Protein AF-A0A7W7Z3A1-F1 (afdb_monomer_lite)

Structure (mmCIF, N/CA/C/O backbone):
data_AF-A0A7W7Z3A1-F1
#
_entry.id   AF-A0A7W7Z3A1-F1
#
loop_
_atom_site.group_PDB
_atom_site.id
_atom_site.type_symbol
_atom_site.label_atom_id
_atom_site.label_alt_id
_atom_site.label_comp_id
_atom_site.label_asym_id
_atom_site.label_entity_id
_atom_site.label_seq_id
_atom_site.pdbx_PDB_ins_code
_atom_site.Cartn_x
_atom_site.Cartn_y
_atom_site.Cartn_z
_atom_site.occupancy
_atom_site.B_iso_or_equiv
_atom_site.auth_seq_id
_atom_site.auth_comp_id
_atom_site.auth_asym_id
_atom_site.auth_atom_id
_atom_site.pdbx_PDB_model_num
ATOM 1 N N . MET A 1 1 ? 2.548 34.297 -10.617 1.00 42.75 1 MET A N 1
ATOM 2 C CA . MET A 1 1 ? 2.038 32.999 -11.107 1.00 42.75 1 MET A CA 1
ATOM 3 C C . MET A 1 1 ? 1.621 32.222 -9.867 1.00 42.75 1 MET A C 1
ATOM 5 O O . MET A 1 1 ? 2.482 31.971 -9.038 1.00 42.75 1 MET A O 1
ATOM 9 N N . ALA A 1 2 ? 0.324 31.999 -9.645 1.00 47.41 2 ALA A N 1
ATOM 10 C CA . ALA A 1 2 ? -0.170 31.321 -8.446 1.00 47.41 2 ALA A CA 1
ATOM 11 C C . ALA A 1 2 ? -0.205 29.809 -8.706 1.00 47.41 2 ALA A C 1
ATOM 13 O O . ALA A 1 2 ? -1.058 29.341 -9.457 1.00 47.41 2 ALA A O 1
ATOM 14 N N . SER A 1 3 ? 0.734 29.063 -8.125 1.00 53.00 3 SER A N 1
ATOM 15 C CA . SER A 1 3 ? 0.703 27.598 -8.142 1.00 53.00 3 SER A CA 1
ATOM 16 C C . SER A 1 3 ? -0.255 27.121 -7.060 1.00 53.00 3 SER A C 1
ATOM 18 O O . SER A 1 3 ? 0.124 26.943 -5.906 1.00 53.00 3 SER A O 1
ATOM 20 N N . ILE A 1 4 ? -1.519 26.970 -7.438 1.00 64.38 4 ILE A N 1
ATOM 21 C CA . ILE A 1 4 ? -2.515 26.267 -6.637 1.00 64.38 4 ILE A CA 1
ATOM 22 C C . ILE A 1 4 ? -2.400 24.762 -6.889 1.00 64.38 4 ILE A C 1
ATOM 24 O O . ILE A 1 4 ? -3.258 24.172 -7.524 1.00 64.38 4 ILE A O 1
ATOM 28 N N . ASP A 1 5 ? -1.372 24.103 -6.351 1.00 50.16 5 ASP A N 1
ATOM 29 C CA . ASP A 1 5 ? -1.415 22.636 -6.206 1.00 50.16 5 ASP A CA 1
ATOM 30 C C . ASP A 1 5 ? -2.222 22.282 -4.942 1.00 50.16 5 ASP A C 1
ATOM 32 O O . ASP A 1 5 ? -1.748 21.746 -3.943 1.00 50.16 5 ASP A O 1
ATOM 36 N N . GLY A 1 6 ? -3.482 22.723 -4.968 1.00 54.88 6 GLY A N 1
ATOM 37 C CA . GLY A 1 6 ? -4.523 22.371 -4.019 1.00 54.88 6 GLY A CA 1
ATOM 38 C C . GLY A 1 6 ? -5.107 21.025 -4.414 1.00 54.88 6 GLY A C 1
ATOM 39 O O . GLY A 1 6 ? -6.154 20.952 -5.049 1.00 54.88 6 GLY A O 1
ATOM 40 N N . GLY A 1 7 ? -4.415 19.961 -4.036 1.00 48.75 7 GLY A N 1
ATOM 41 C CA . GLY A 1 7 ? -4.896 18.599 -4.164 1.00 48.75 7 GLY A CA 1
ATOM 42 C C . GLY A 1 7 ? -3.916 17.693 -3.457 1.00 48.75 7 GLY A C 1
ATOM 43 O O . GLY A 1 7 ? -2.874 17.377 -4.016 1.00 48.75 7 GLY A O 1
ATOM 44 N N . GLY A 1 8 ? -4.232 17.294 -2.222 1.00 46.16 8 GLY A N 1
ATOM 45 C CA . GLY A 1 8 ? -3.528 16.225 -1.520 1.00 46.16 8 GLY A CA 1
ATOM 46 C C . GLY A 1 8 ? -3.676 14.926 -2.304 1.00 46.16 8 GLY A C 1
ATOM 47 O O . GLY A 1 8 ? -4.507 14.081 -1.981 1.00 46.16 8 GLY A O 1
ATOM 48 N N . SER A 1 9 ? -2.916 14.801 -3.387 1.00 47.38 9 SER A N 1
ATOM 49 C CA . SER A 1 9 ? -2.744 13.570 -4.122 1.00 47.38 9 SER A CA 1
ATOM 50 C C . SER A 1 9 ? -1.968 12.674 -3.178 1.00 47.38 9 SER A C 1
ATOM 52 O O . SER A 1 9 ? -0.755 12.818 -3.025 1.00 47.38 9 SER A O 1
ATOM 54 N N . LEU A 1 10 ? -2.695 11.809 -2.468 1.00 60.06 10 LEU A N 1
ATOM 55 C CA . LEU A 1 10 ? -2.150 10.652 -1.768 1.00 60.06 10 LEU A CA 1
ATOM 56 C C . LEU A 1 10 ? -1.540 9.739 -2.837 1.00 60.06 10 LEU A C 1
ATOM 58 O O . LEU A 1 10 ? -2.121 8.716 -3.204 1.00 60.06 10 LEU A O 1
ATOM 62 N N . ALA A 1 11 ? -0.420 10.173 -3.417 1.00 70.81 11 ALA A N 1
ATOM 63 C CA . ALA A 1 11 ? 0.366 9.365 -4.315 1.00 70.81 11 ALA A CA 1
ATOM 64 C C . ALA A 1 11 ? 0.671 8.077 -3.549 1.00 70.81 11 ALA A C 1
ATOM 66 O O . ALA A 1 11 ? 1.100 8.147 -2.392 1.00 70.81 11 ALA A O 1
ATOM 67 N N . PRO A 1 12 ? 0.362 6.909 -4.127 1.00 75.69 12 PRO A N 1
ATOM 68 C CA . PRO A 1 12 ? 0.573 5.668 -3.419 1.00 75.69 12 PRO A CA 1
ATOM 69 C C . PRO A 1 12 ? 2.063 5.534 -3.075 1.00 75.69 12 PRO A C 1
ATOM 71 O O . PRO A 1 12 ? 2.913 5.938 -3.877 1.00 75.69 12 PRO A O 1
ATOM 74 N N . PRO A 1 13 ? 2.385 4.982 -1.896 1.00 87.00 13 PRO A N 1
ATOM 75 C CA . PRO A 1 13 ? 3.766 4.821 -1.469 1.00 87.00 13 PRO A CA 1
ATOM 76 C C . PRO A 1 13 ? 4.554 3.955 -2.459 1.00 87.00 13 PRO A C 1
ATOM 78 O O . PRO A 1 13 ? 3.996 3.138 -3.202 1.00 87.00 13 PRO A O 1
ATOM 81 N N . SER A 1 14 ? 5.873 4.127 -2.475 1.00 91.31 14 SER A N 1
ATOM 82 C CA . SER A 1 14 ? 6.776 3.215 -3.173 1.00 91.31 14 SER A CA 1
ATOM 83 C C . SER A 1 14 ? 7.058 1.982 -2.314 1.00 91.31 14 SER A C 1
ATOM 85 O O . SER A 1 14 ? 7.089 2.035 -1.086 1.00 91.31 14 SER A O 1
ATOM 87 N N . CYS A 1 15 ? 7.257 0.838 -2.965 1.00 92.50 15 CYS A N 1
ATOM 88 C CA . CYS A 1 15 ? 7.587 -0.403 -2.279 1.00 92.50 15 CYS A CA 1
ATOM 89 C C . CYS A 1 15 ? 9.026 -0.364 -1.755 1.00 92.50 15 CYS A C 1
ATOM 91 O O . CYS A 1 15 ? 9.952 -0.204 -2.544 1.00 92.50 15 CYS A O 1
ATOM 93 N N . GLU A 1 16 ? 9.239 -0.614 -0.465 1.00 89.69 16 GLU A N 1
ATOM 94 C CA . GLU A 1 16 ? 10.581 -0.611 0.137 1.00 89.69 16 GLU A CA 1
ATOM 95 C C . GLU A 1 16 ? 11.531 -1.653 -0.492 1.00 89.69 16 GLU A C 1
ATOM 97 O O . GLU A 1 16 ? 12.730 -1.421 -0.603 1.00 89.69 16 GLU A O 1
ATOM 102 N N . SER A 1 17 ? 11.008 -2.789 -0.974 1.00 90.56 17 SER A N 1
ATOM 103 C CA . SER A 1 17 ? 11.844 -3.872 -1.516 1.00 90.56 17 SER A CA 1
ATOM 104 C C . SER A 1 17 ? 12.3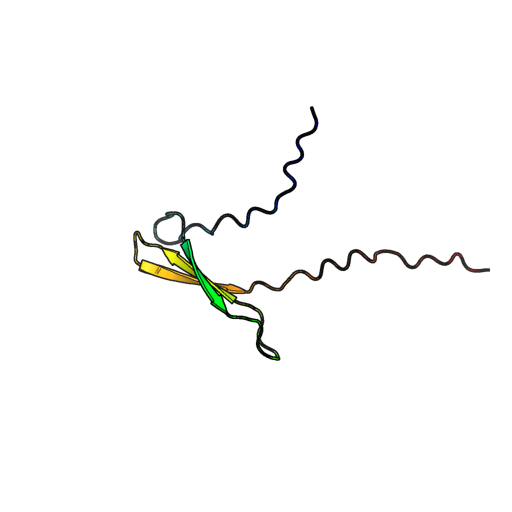29 -3.651 -2.949 1.00 90.56 17 SER A C 1
ATOM 106 O O . SER A 1 17 ? 13.416 -4.097 -3.301 1.00 90.56 17 SER A O 1
ATOM 108 N N . CYS A 1 18 ? 11.514 -3.040 -3.810 1.00 93.12 18 CYS A N 1
ATOM 109 C CA . CYS A 1 18 ? 11.823 -2.912 -5.244 1.00 93.12 18 CYS A CA 1
ATOM 110 C C . CYS A 1 18 ? 11.706 -1.481 -5.776 1.00 93.12 18 CYS A C 1
ATOM 112 O O . CYS A 1 18 ? 11.916 -1.247 -6.964 1.00 93.12 18 CYS A O 1
ATOM 114 N N . ASN A 1 19 ? 11.342 -0.534 -4.912 1.00 90.88 19 ASN A N 1
ATOM 115 C CA . ASN A 1 19 ? 11.107 0.873 -5.218 1.00 90.88 19 ASN A CA 1
ATOM 116 C C . ASN A 1 19 ? 10.066 1.135 -6.326 1.00 90.88 19 ASN A C 1
ATOM 118 O O . ASN A 1 19 ? 9.983 2.236 -6.864 1.00 90.88 19 ASN A O 1
ATOM 122 N N . ALA A 1 20 ? 9.254 0.132 -6.677 1.00 91.44 20 ALA A N 1
ATOM 123 C CA . ALA A 1 20 ? 8.164 0.291 -7.630 1.00 91.44 20 ALA A CA 1
ATOM 124 C C . ALA A 1 20 ? 6.958 0.978 -6.976 1.00 91.44 20 ALA A C 1
ATOM 126 O O . ALA A 1 20 ? 6.706 0.806 -5.780 1.00 91.44 20 ALA A O 1
ATOM 127 N N . ALA A 1 21 ? 6.188 1.719 -7.776 1.00 90.00 21 ALA A N 1
ATOM 128 C CA . ALA A 1 21 ? 4.950 2.346 -7.324 1.00 90.00 21 ALA A CA 1
ATOM 129 C C . ALA A 1 21 ? 3.948 1.278 -6.858 1.00 90.00 21 ALA A C 1
ATOM 131 O O . ALA A 1 21 ? 3.672 0.314 -7.580 1.00 90.00 21 ALA A O 1
ATOM 132 N N . MET A 1 22 ? 3.410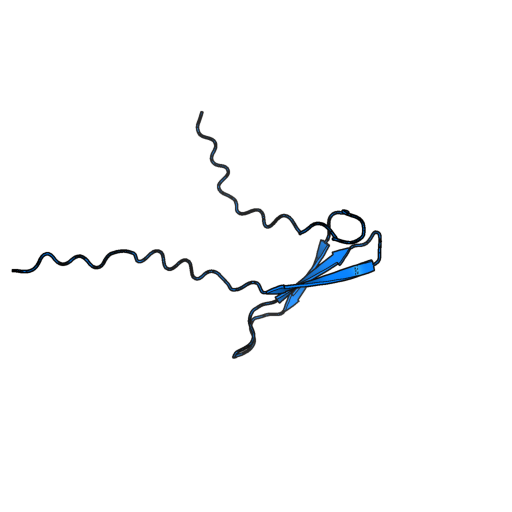 1.432 -5.648 1.00 92.31 22 MET A N 1
ATOM 133 C CA . MET A 1 22 ? 2.383 0.524 -5.144 1.00 92.31 22 MET A CA 1
ATOM 134 C C . MET A 1 22 ? 1.001 0.950 -5.636 1.00 92.31 22 MET A C 1
ATOM 136 O O . MET A 1 22 ? 0.778 2.080 -6.056 1.00 92.31 22 MET A O 1
ATOM 140 N N . THR A 1 23 ? 0.048 0.024 -5.614 1.00 91.94 23 THR A N 1
ATOM 141 C CA . THR A 1 23 ? -1.348 0.298 -5.970 1.00 91.94 23 THR A CA 1
ATOM 142 C C . THR A 1 23 ? -2.234 0.015 -4.772 1.00 91.94 2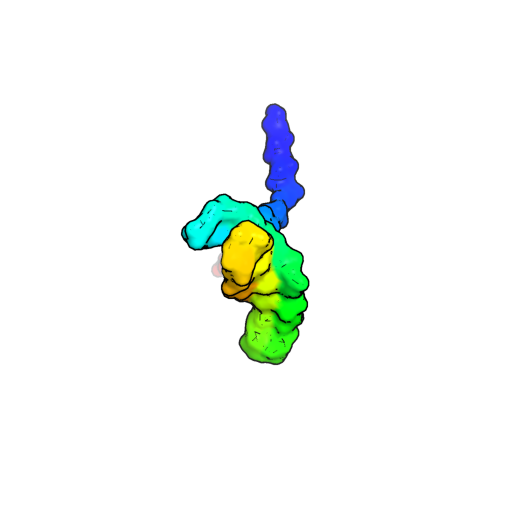3 THR A C 1
ATOM 144 O O . THR A 1 23 ? -2.091 -1.020 -4.121 1.00 91.94 23 THR A O 1
ATOM 147 N N . LEU A 1 24 ? -3.162 0.924 -4.478 1.00 90.75 24 LEU A N 1
ATOM 148 C CA . LEU A 1 24 ? -4.163 0.714 -3.439 1.00 90.75 24 LEU A CA 1
ATOM 149 C C . LEU A 1 24 ? -5.146 -0.371 -3.891 1.00 90.75 24 LEU A C 1
ATOM 151 O O . LEU A 1 24 ? -5.890 -0.172 -4.848 1.00 90.75 24 LEU A O 1
ATOM 155 N N . ILE A 1 25 ? -5.160 -1.500 -3.189 1.00 93.50 25 ILE A N 1
ATOM 156 C CA . ILE A 1 25 ? -6.032 -2.639 -3.506 1.00 93.50 25 ILE A CA 1
ATOM 157 C C . ILE A 1 25 ? -7.272 -2.703 -2.616 1.00 93.50 25 ILE A C 1
ATOM 159 O O . ILE A 1 25 ? -8.246 -3.362 -2.968 1.00 93.50 25 ILE A O 1
ATOM 163 N N . GLY A 1 26 ? -7.259 -2.024 -1.468 1.00 90.19 26 GLY A N 1
ATOM 164 C CA . GLY A 1 26 ? -8.375 -2.075 -0.535 1.00 90.19 26 GLY A CA 1
ATOM 165 C C . GLY A 1 26 ? -8.357 -0.949 0.484 1.00 90.19 26 GLY A C 1
ATOM 166 O O . GLY A 1 26 ? -7.305 -0.436 0.861 1.00 90.19 26 GLY A O 1
ATOM 167 N N . ARG A 1 27 ? -9.553 -0.575 0.940 1.00 90.12 27 ARG A N 1
ATOM 168 C CA . ARG A 1 27 ? -9.759 0.366 2.041 1.00 90.12 27 ARG A CA 1
ATOM 169 C C . ARG A 1 27 ? -10.603 -0.329 3.093 1.00 90.12 27 ARG A C 1
ATOM 171 O O . ARG A 1 27 ? -11.747 -0.691 2.824 1.00 90.12 27 ARG A O 1
ATOM 178 N N . LEU A 1 28 ? -10.034 -0.538 4.269 1.00 88.88 28 LEU A N 1
ATOM 179 C CA . LEU A 1 28 ? -10.766 -1.036 5.417 1.00 88.88 28 LEU A CA 1
ATOM 180 C C . LEU A 1 28 ? -11.401 0.166 6.121 1.00 88.88 28 LEU A C 1
ATOM 182 O O . LEU A 1 28 ? -10.680 1.094 6.508 1.00 88.88 28 LEU A O 1
ATOM 186 N N . PRO A 1 29 ? -12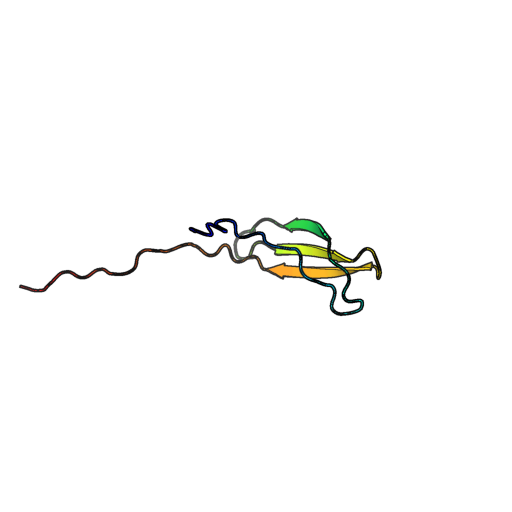.736 0.177 6.277 1.00 84.06 29 PRO A N 1
ATOM 187 C CA . PRO A 1 29 ? -13.411 1.247 6.989 1.00 84.06 29 PRO A CA 1
ATOM 188 C C . PRO A 1 29 ? -12.962 1.275 8.451 1.00 84.06 29 PRO A C 1
ATOM 190 O O . PRO A 1 29 ? -12.497 0.277 9.001 1.00 84.06 29 PRO A O 1
ATOM 193 N N . ARG A 1 30 ? -13.134 2.428 9.094 1.00 85.31 30 ARG A N 1
ATOM 194 C CA . ARG A 1 30 ? -12.941 2.565 10.537 1.00 85.31 30 ARG A CA 1
ATOM 195 C C . ARG A 1 30 ? -14.023 1.755 11.258 1.00 85.31 30 ARG A C 1
ATOM 197 O O . ARG A 1 30 ? -15.207 2.020 11.062 1.00 85.31 30 ARG A O 1
ATOM 204 N N . ILE A 1 31 ? -13.638 0.788 12.091 1.00 83.69 31 ILE A N 1
ATOM 205 C CA . ILE A 1 31 ? -14.587 -0.066 12.824 1.00 83.69 31 ILE A CA 1
ATOM 206 C C . ILE A 1 31 ? -14.393 0.159 14.321 1.00 83.69 31 ILE A C 1
ATOM 208 O O . ILE A 1 31 ? -13.422 -0.318 14.911 1.00 83.69 31 ILE A O 1
ATOM 212 N N . LEU A 1 32 ? -15.343 0.859 14.943 1.00 82.31 32 LEU A N 1
ATOM 213 C CA . LEU A 1 32 ? -15.399 1.108 16.386 1.00 82.31 32 LEU A CA 1
ATOM 214 C C . LEU A 1 32 ? -14.146 1.840 16.928 1.00 82.31 32 LEU A C 1
ATOM 216 O O . LEU A 1 32 ? -14.059 3.062 16.815 1.00 82.31 32 LEU A O 1
ATOM 220 N N . LEU A 1 33 ? -13.180 1.105 17.496 1.00 83.50 33 LEU A N 1
ATOM 221 C CA . LEU A 1 33 ? -11.898 1.622 18.000 1.00 83.50 33 LEU A CA 1
ATOM 222 C C . LEU A 1 33 ? -10.740 1.464 16.994 1.00 83.50 33 LEU A C 1
ATOM 224 O O . LEU A 1 33 ? -9.642 1.946 17.254 1.00 83.50 33 LEU A O 1
ATOM 228 N N . ARG A 1 34 ? -10.946 0.784 15.860 1.00 82.44 34 ARG A N 1
ATOM 229 C CA . ARG A 1 34 ? -9.894 0.540 14.860 1.00 82.44 34 ARG A CA 1
ATOM 230 C C . ARG A 1 34 ? -9.858 1.663 13.824 1.00 82.44 34 ARG A C 1
ATOM 232 O O . ARG A 1 34 ? -10.926 1.961 13.288 1.00 82.44 34 ARG A O 1
ATOM 239 N N . PRO A 1 35 ? -8.688 2.262 13.519 1.00 82.69 35 PRO A N 1
ATOM 240 C CA . PRO A 1 35 ? -8.564 3.274 12.472 1.00 82.69 35 PRO A CA 1
ATOM 241 C C . PRO A 1 35 ? -8.908 2.694 11.096 1.00 82.69 35 PRO A C 1
ATOM 243 O O . PRO A 1 35 ? -8.888 1.480 10.891 1.00 82.69 35 PRO A O 1
ATOM 246 N N . SER A 1 36 ? -9.234 3.572 10.152 1.00 85.94 36 SER A N 1
ATOM 247 C CA . SER A 1 36 ? -9.302 3.212 8.736 1.00 85.94 36 SER A CA 1
ATOM 248 C C . SER A 1 36 ? -7.916 2.810 8.243 1.00 85.94 36 SER A C 1
ATOM 250 O O . SER A 1 36 ? -6.932 3.477 8.554 1.00 85.94 36 SER A O 1
ATOM 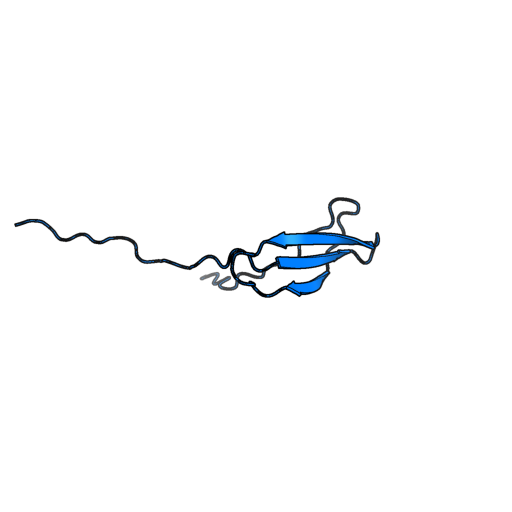252 N N . VAL A 1 37 ? -7.839 1.731 7.470 1.00 89.62 37 VAL A N 1
ATOM 253 C CA . VAL A 1 37 ? -6.568 1.193 6.970 1.00 89.62 37 VAL A CA 1
ATOM 254 C C . VAL A 1 37 ? -6.619 1.089 5.455 1.00 89.62 37 VAL A C 1
ATOM 256 O O . VAL A 1 37 ? -7.564 0.547 4.886 1.00 89.62 37 VAL A O 1
ATOM 259 N N . HIS A 1 38 ? -5.590 1.594 4.791 1.00 90.94 38 HIS A N 1
ATOM 260 C CA . HIS A 1 38 ? -5.388 1.458 3.358 1.00 90.94 38 HIS A CA 1
ATOM 261 C C . HIS A 1 38 ? -4.403 0.328 3.083 1.00 90.94 38 HIS A C 1
ATOM 263 O O . HIS A 1 38 ? -3.335 0.270 3.684 1.00 90.94 38 HIS A O 1
ATOM 269 N N . VAL A 1 39 ? -4.768 -0.581 2.182 1.00 92.00 39 VAL A N 1
ATOM 270 C CA . VAL A 1 39 ? -3.941 -1.734 1.818 1.00 92.00 39 VAL A CA 1
ATOM 271 C C . VAL A 1 39 ? -3.373 -1.508 0.430 1.00 92.00 39 VAL A C 1
ATOM 273 O O . VAL A 1 39 ? -4.124 -1.393 -0.543 1.00 92.00 39 VAL A O 1
ATOM 276 N N . PHE A 1 40 ? -2.050 -1.478 0.334 1.00 92.69 40 PHE A N 1
ATOM 277 C CA . PHE A 1 40 ? -1.319 -1.280 -0.907 1.00 92.69 40 PHE A CA 1
ATOM 278 C C . PHE A 1 40 ? -0.578 -2.556 -1.285 1.00 92.69 40 PHE A C 1
ATOM 280 O O . PHE A 1 40 ? 0.026 -3.204 -0.435 1.00 92.69 40 PHE A O 1
ATOM 287 N N . ARG A 1 41 ? -0.590 -2.902 -2.572 1.00 93.81 41 ARG A N 1
ATOM 288 C CA . ARG A 1 41 ? 0.161 -4.034 -3.122 1.00 93.81 41 ARG A CA 1
ATOM 289 C C . ARG A 1 41 ? 1.124 -3.553 -4.192 1.00 93.81 41 ARG A C 1
ATOM 291 O O . ARG A 1 41 ? 0.763 -2.753 -5.055 1.00 93.81 41 ARG A O 1
ATOM 298 N N . CYS A 1 42 ? 2.342 -4.069 -4.147 1.00 95.06 42 CYS A N 1
ATOM 299 C CA . CYS A 1 42 ? 3.300 -3.949 -5.227 1.00 95.06 42 CYS A CA 1
ATOM 300 C C . CYS A 1 42 ? 3.097 -5.099 -6.216 1.00 95.06 42 CYS A C 1
ATOM 302 O O . CYS A 1 42 ? 3.214 -6.259 -5.840 1.00 95.06 42 CYS A O 1
ATOM 304 N N . PHE A 1 43 ? 2.838 -4.795 -7.486 1.00 93.00 43 PHE A N 1
ATOM 305 C CA . PHE A 1 43 ? 2.695 -5.826 -8.522 1.00 93.00 43 PHE A CA 1
ATOM 306 C C . PHE A 1 43 ? 4.034 -6.346 -9.067 1.00 93.00 43 PHE A C 1
ATOM 308 O O . PHE A 1 43 ? 4.048 -7.367 -9.746 1.00 93.00 43 PHE A O 1
ATOM 315 N N . SER A 1 44 ? 5.154 -5.682 -8.760 1.00 93.75 44 SER A N 1
ATOM 316 C CA . SER A 1 44 ? 6.488 -6.113 -9.206 1.00 93.75 44 SER A CA 1
ATOM 317 C C . SER A 1 44 ? 7.086 -7.214 -8.329 1.00 93.75 44 SER A C 1
ATOM 319 O O . SER A 1 44 ? 7.772 -8.092 -8.840 1.00 93.75 44 SER A O 1
ATOM 321 N N . CYS A 1 45 ? 6.852 -7.167 -7.014 1.00 94.62 45 CYS A N 1
ATOM 322 C CA . CYS A 1 45 ? 7.411 -8.124 -6.048 1.00 94.62 45 CYS A CA 1
ATOM 323 C C . CYS A 1 45 ? 6.359 -8.794 -5.149 1.00 94.62 45 CYS A C 1
ATOM 325 O O . CYS A 1 45 ? 6.720 -9.506 -4.218 1.00 94.62 45 CYS A O 1
ATOM 327 N N . ASP A 1 46 ? 5.073 -8.543 -5.400 1.00 93.12 46 ASP A N 1
ATOM 328 C CA . ASP A 1 46 ? 3.927 -9.032 -4.620 1.00 93.12 46 ASP A CA 1
ATOM 329 C C . ASP A 1 46 ? 3.871 -8.585 -3.148 1.00 93.12 46 ASP A C 1
ATOM 331 O O . ASP A 1 46 ? 3.050 -9.071 -2.375 1.00 93.12 46 ASP A O 1
ATOM 335 N N . ASN A 1 47 ? 4.707 -7.625 -2.743 1.00 93.19 47 ASN A N 1
ATOM 336 C CA . ASN A 1 47 ? 4.741 -7.148 -1.364 1.00 93.19 47 ASN A CA 1
ATOM 337 C C . ASN A 1 47 ? 3.489 -6.310 -1.034 1.00 93.19 47 ASN A C 1
ATOM 339 O O . ASN A 1 47 ? 3.073 -5.458 -1.827 1.00 93.19 47 ASN A O 1
ATOM 343 N N . VAL A 1 48 ? 2.889 -6.553 0.133 1.00 92.19 48 VAL A N 1
ATOM 344 C CA . VAL A 1 48 ? 1.666 -5.891 0.603 1.00 92.19 48 VAL A CA 1
ATOM 345 C C . VAL A 1 48 ? 1.968 -5.124 1.882 1.00 92.19 48 VAL A C 1
ATOM 347 O O . VAL A 1 48 ? 2.474 -5.698 2.843 1.00 92.19 48 VAL A O 1
ATOM 350 N N . ILE A 1 49 ? 1.594 -3.845 1.912 1.00 91.69 49 ILE A N 1
ATOM 351 C CA . ILE A 1 49 ? 1.691 -2.997 3.102 1.00 91.69 49 ILE A CA 1
ATOM 352 C C . ILE A 1 49 ? 0.317 -2.449 3.483 1.00 91.69 49 ILE A C 1
ATOM 354 O O . ILE A 1 49 ? -0.569 -2.282 2.640 1.00 91.69 49 ILE A O 1
ATOM 358 N N . SER A 1 50 ? 0.150 -2.148 4.766 1.00 90.12 50 SER A N 1
ATOM 359 C CA . SER A 1 50 ? -1.052 -1.527 5.313 1.00 90.12 50 SER A CA 1
ATOM 360 C C . SER A 1 50 ? -0.689 -0.230 6.021 1.00 90.12 50 SER A C 1
ATOM 362 O O . SER A 1 50 ? 0.110 -0.256 6.955 1.00 90.12 50 SER A O 1
ATOM 364 N N . GLU A 1 51 ? -1.295 0.876 5.605 1.00 87.94 51 GLU A N 1
ATOM 365 C CA . GLU A 1 51 ? -1.098 2.186 6.220 1.00 87.94 51 GLU A CA 1
ATOM 366 C C . GLU A 1 51 ? -2.367 2.611 6.960 1.00 87.94 51 GLU A C 1
ATOM 368 O O . GLU A 1 51 ? -3.474 2.552 6.413 1.00 87.94 51 GLU A O 1
ATOM 373 N N . GLU A 1 52 ? -2.221 3.026 8.217 1.00 87.12 52 GLU A N 1
ATOM 374 C CA . GLU A 1 52 ? -3.326 3.608 8.967 1.00 87.12 52 GLU A CA 1
ATOM 375 C C . GLU A 1 52 ? -3.616 5.017 8.453 1.00 87.12 52 GLU A C 1
ATOM 377 O O . GLU A 1 52 ? -2.823 5.946 8.581 1.00 87.12 52 GLU A O 1
ATOM 382 N N . HIS A 1 53 ? -4.799 5.195 7.879 1.00 70.62 53 HIS A N 1
ATOM 383 C CA . HIS A 1 53 ? -5.299 6.517 7.573 1.00 70.62 53 HIS A CA 1
ATOM 384 C C . HIS A 1 53 ? -6.088 6.978 8.785 1.00 70.62 53 HIS A C 1
ATOM 386 O O . HIS A 1 53 ? -7.305 6.775 8.877 1.00 70.62 53 HIS A O 1
ATOM 392 N N . ARG A 1 54 ? -5.397 7.585 9.753 1.00 59.66 54 ARG A N 1
ATOM 393 C CA . ARG A 1 54 ? -6.088 8.465 10.688 1.00 59.66 54 ARG A CA 1
ATOM 394 C C . ARG A 1 54 ? -6.650 9.567 9.806 1.00 59.66 54 ARG A C 1
ATOM 396 O O . ARG A 1 54 ? -5.878 10.329 9.237 1.00 59.66 54 ARG A O 1
ATOM 403 N N . ALA A 1 55 ? -7.970 9.593 9.616 1.00 55.97 55 ALA A N 1
ATOM 404 C CA . ALA A 1 55 ? -8.606 10.782 9.083 1.00 55.97 55 ALA A CA 1
ATOM 405 C C . ALA A 1 55 ? -8.098 11.913 9.973 1.00 55.97 55 ALA A C 1
ATOM 407 O O . ALA A 1 55 ? -8.410 11.937 11.166 1.00 55.97 55 ALA A O 1
ATOM 408 N N . SER A 1 56 ? -7.198 12.742 9.444 1.00 47.94 56 SER A N 1
ATOM 409 C CA . SER A 1 56 ? -6.885 14.010 10.066 1.00 47.94 56 SER A CA 1
ATOM 410 C C . SER A 1 56 ? -8.225 14.706 10.120 1.00 47.94 56 SER A C 1
ATOM 412 O O . SER A 1 56 ? -8.735 15.160 9.098 1.00 47.94 56 SER A O 1
ATOM 414 N N . GLU A 1 57 ? -8.851 14.686 11.292 1.00 46.88 57 GLU A N 1
ATOM 415 C CA . GLU A 1 57 ? -9.841 15.683 11.616 1.00 46.88 57 GLU A CA 1
ATOM 416 C C . GLU A 1 57 ? -9.103 16.992 11.398 1.00 46.88 57 GLU A C 1
ATOM 418 O O . GLU A 1 57 ? -8.190 17.347 12.145 1.00 46.88 57 GLU A O 1
ATOM 423 N N . SER A 1 58 ? -9.416 17.644 10.283 1.00 44.06 58 SER A N 1
ATOM 424 C CA . SER A 1 58 ? -9.104 19.037 10.044 1.00 44.06 58 SER A CA 1
ATOM 425 C C . SER A 1 58 ? -9.868 19.849 11.089 1.00 44.06 58 SER A C 1
ATOM 427 O O . SER A 1 58 ? -10.805 20.567 10.766 1.00 44.06 58 SER A O 1
ATOM 429 N N . SER A 1 59 ? -9.487 19.722 12.358 1.00 44.41 59 SER A N 1
ATOM 430 C CA . SER A 1 59 ? -9.799 20.669 13.413 1.00 44.41 59 SER A CA 1
ATOM 431 C C . SER A 1 59 ? -8.864 21.855 13.211 1.00 44.41 59 SER A C 1
ATOM 433 O O . SER A 1 59 ? -7.915 22.077 13.957 1.00 44.41 59 SER A O 1
ATOM 435 N N . GLN A 1 60 ? -9.112 22.598 12.134 1.00 52.28 60 GLN A N 1
ATOM 436 C CA . GLN A 1 60 ? -8.834 24.023 12.105 1.00 52.28 60 GLN A CA 1
ATOM 437 C C . GLN A 1 60 ? -9.922 24.696 12.949 1.00 52.28 60 GLN A C 1
ATOM 439 O O . GLN A 1 60 ? -10.881 25.238 12.420 1.00 52.28 60 GLN A O 1
ATOM 444 N N . ASP A 1 61 ? -9.784 24.611 14.268 1.00 48.25 61 ASP A N 1
ATOM 445 C CA . ASP A 1 61 ? -10.400 25.552 15.202 1.00 48.25 61 ASP A CA 1
ATOM 446 C C . ASP A 1 61 ? -9.288 25.957 16.170 1.00 48.25 61 ASP A C 1
ATOM 448 O O . ASP A 1 61 ? -9.072 25.369 17.230 1.00 48.25 61 ASP A O 1
ATOM 452 N N . GLN A 1 62 ? -8.434 26.854 15.680 1.00 52.88 62 GLN A N 1
ATOM 453 C CA . GLN A 1 62 ? -7.410 27.502 16.477 1.00 52.88 62 GLN A CA 1
ATOM 454 C C . GLN A 1 62 ? -7.943 28.881 16.861 1.00 52.88 62 GLN A C 1
ATOM 456 O O . GLN A 1 62 ? -8.277 29.683 15.995 1.00 52.88 62 GLN A O 1
ATOM 461 N N . GLU A 1 63 ? -7.928 29.111 18.172 1.00 54.34 63 GLU A N 1
ATOM 462 C CA . GLU A 1 63 ? -7.997 30.395 18.869 1.00 54.34 63 GLU A CA 1
ATOM 463 C C . GLU A 1 63 ? -9.378 30.907 19.308 1.00 54.34 63 GLU A C 1
ATOM 465 O O . GLU A 1 63 ? -9.925 31.904 18.841 1.00 54.34 63 GLU A O 1
ATOM 470 N N . LEU A 1 64 ? -9.846 30.286 20.392 1.00 60.22 64 LEU A N 1
ATOM 471 C CA . LEU A 1 64 ? -10.502 30.991 21.488 1.00 60.22 64 LEU A CA 1
ATOM 472 C C . LEU A 1 64 ? -9.552 32.096 22.015 1.00 60.22 64 LEU A C 1
ATOM 474 O O . LEU A 1 64 ? -8.691 31.827 22.850 1.00 60.22 64 LEU A O 1
ATOM 478 N N . THR A 1 65 ? -9.698 33.343 21.559 1.00 57.34 65 THR A N 1
ATOM 479 C CA . THR A 1 65 ? -9.194 34.509 22.305 1.00 57.34 65 THR A CA 1
ATOM 480 C C . THR A 1 65 ? -10.353 35.445 22.618 1.00 57.34 65 THR A C 1
ATOM 482 O O . THR A 1 65 ? -10.827 36.226 21.795 1.00 57.34 65 THR A O 1
ATOM 485 N N . VAL A 1 66 ? -10.874 35.306 23.834 1.00 66.44 66 VAL A N 1
ATOM 486 C CA . VAL A 1 66 ? -11.689 36.341 24.466 1.00 66.44 66 VAL A CA 1
ATOM 487 C C . VAL A 1 66 ? -10.719 37.279 25.188 1.00 66.44 66 VAL A C 1
ATOM 489 O O . VAL A 1 66 ? -10.064 36.837 26.134 1.00 66.44 66 VAL A O 1
ATOM 492 N N . PRO A 1 67 ? -10.559 38.550 24.781 1.00 58.59 67 PRO A N 1
ATOM 493 C CA . PRO A 1 67 ? -9.846 39.502 25.616 1.00 58.59 67 PRO A CA 1
ATOM 494 C C . PRO A 1 67 ? -10.664 39.717 26.894 1.00 58.59 67 PRO A C 1
ATOM 496 O O . PRO A 1 67 ? -11.837 40.091 26.845 1.00 58.59 67 PRO A O 1
ATOM 499 N N . GLY A 1 68 ? -10.043 39.393 28.028 1.00 64.06 68 GLY A N 1
ATOM 500 C CA . GLY A 1 68 ? -10.596 39.607 29.358 1.00 64.06 68 GLY A CA 1
ATOM 501 C C . GLY A 1 68 ? -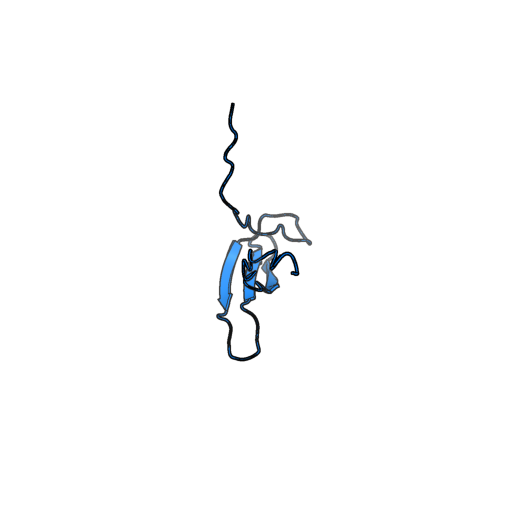10.909 41.080 29.615 1.00 64.06 68 GLY A C 1
ATOM 502 O O . GLY A 1 68 ? -10.225 41.971 29.111 1.00 64.06 68 GLY A O 1
ATOM 503 N N . VAL A 1 69 ? -11.981 41.271 30.381 1.00 61.75 69 VAL A N 1
ATOM 504 C CA . VAL A 1 69 ? -12.452 42.528 30.978 1.00 61.75 69 VAL A CA 1
ATOM 505 C C . VAL A 1 69 ? -11.409 43.179 31.885 1.00 61.75 69 VAL A C 1
ATOM 507 O O . VAL A 1 69 ? -10.672 42.428 32.566 1.00 61.75 69 VAL A O 1
#

Secondary structure (DSSP, 8-state):
----------PPPBPTTT-PBPEEEEEEPPBTTBPEEEEEE-TTT--EEEEEE----------------

pLDDT: mean 75.39, std 18.12, range [42.75, 95.06]

Radius of gyration: 18.55 Å; chains: 1; bounding box: 27×52×42 Å

Organism: NCBI:txid87461

Sequence (69 aa):
MASIDGGGSLAPPSCESCNAAMTLIGRLPRILLRPSVHVFRCFSCDNVISEEHRASESSQDQELTVPGV

Foldseek 3Di:
DDPPPPDPPPQAAADPPPRHGWDFPDWAPADDPRAIKTWTADPVPRDIDIDGPPPPPPPPPPDPDDPDD